Protein AF-A0A067DC82-F1 (afdb_monomer_lite)

Radius of gyration: 12.99 Å; chains: 1; bounding box: 29×22×40 Å

Sequence (97 aa):
MIVEVFLDPNKELPMDDPIILTQFNELKAIRDNILVNFSECGLASSLRSFQVKYVNPITKLCIIKTSMKDFQKVWSTITMVRSIGNCLVLFNALDLS

Secondary structure (DSSP, 8-state):
-EEEEEESTT-SS-PPPSS---HHHHHHHHHHHHHHHHHHHHHHHHHTT-EEEEE-TTT-EEEEE--TTTHHHHHHHHHH--EETTEEEEEEEEE--

pLDDT: mean 91.62, std 7.14, range [64.44, 97.12]

Organism: Citrus sinensis (NCBI:txid2711)

Structure (mmCIF, N/CA/C/O backbone):
data_AF-A0A067DC82-F1
#
_entry.id   AF-A0A067DC82-F1
#
loop_
_atom_site.group_PDB
_atom_site.id
_atom_site.type_symbol
_atom_site.label_atom_id
_atom_site.label_alt_id
_atom_site.label_comp_id
_atom_site.label_asym_id
_atom_site.label_entity_id
_atom_site.label_seq_id
_atom_site.pdbx_PDB_ins_code
_atom_site.Cartn_x
_atom_site.Cartn_y
_atom_site.Cartn_z
_atom_site.occupancy
_atom_site.B_iso_or_equiv
_atom_site.auth_seq_id
_atom_site.auth_comp_id
_atom_site.auth_asym_id
_atom_site.auth_atom_id
_atom_site.pdbx_PDB_model_num
ATOM 1 N N . MET A 1 1 ? -11.634 2.039 0.820 1.00 94.31 1 MET A N 1
ATOM 2 C CA . MET A 1 1 ? -10.930 2.622 -0.342 1.00 94.31 1 MET A CA 1
ATOM 3 C C . MET A 1 1 ? -10.563 1.532 -1.325 1.00 94.31 1 MET A C 1
ATOM 5 O O . MET A 1 1 ? -9.951 0.545 -0.924 1.00 94.31 1 MET A O 1
ATOM 9 N N . ILE A 1 2 ? -10.924 1.728 -2.585 1.00 95.94 2 ILE A N 1
ATOM 10 C CA . ILE A 1 2 ? -10.507 0.912 -3.722 1.00 95.94 2 ILE A CA 1
ATOM 11 C C . ILE A 1 2 ? -9.545 1.763 -4.543 1.00 95.94 2 ILE A C 1
ATOM 13 O O . ILE A 1 2 ? -9.871 2.890 -4.919 1.00 95.94 2 ILE A O 1
ATOM 17 N N . VAL A 1 3 ? -8.351 1.234 -4.781 1.00 96.62 3 VAL A N 1
ATOM 18 C CA . VAL A 1 3 ? -7.305 1.908 -5.547 1.00 96.62 3 VAL A CA 1
ATOM 19 C C . VAL A 1 3 ? -6.782 0.985 -6.636 1.00 96.62 3 VAL A C 1
ATOM 21 O O . VAL A 1 3 ? -6.718 -0.231 -6.462 1.00 96.62 3 VAL A O 1
ATOM 24 N N . GLU A 1 4 ? -6.418 1.573 -7.758 1.00 95.88 4 GLU A N 1
ATOM 25 C CA . GLU A 1 4 ? -5.739 0.925 -8.870 1.00 95.88 4 GLU A CA 1
ATOM 26 C C . GLU A 1 4 ? -4.275 1.366 -8.884 1.00 95.88 4 GLU A C 1
ATOM 28 O O . GLU A 1 4 ? -3.971 2.531 -8.618 1.00 95.88 4 GLU A O 1
ATOM 33 N N . VAL A 1 5 ? -3.368 0.429 -9.157 1.00 94.94 5 VAL A N 1
ATOM 34 C CA . VAL A 1 5 ? -1.922 0.671 -9.145 1.00 94.94 5 VAL A CA 1
ATOM 35 C C . VAL A 1 5 ? -1.367 0.572 -10.560 1.00 94.94 5 VAL A C 1
ATOM 37 O O . VAL A 1 5 ? -1.261 -0.513 -11.127 1.00 94.94 5 VAL A O 1
ATOM 40 N N . PHE A 1 6 ? -0.951 1.698 -11.124 1.00 92.69 6 PHE A N 1
ATOM 41 C CA . PHE A 1 6 ? -0.213 1.716 -12.380 1.00 92.69 6 PHE A CA 1
ATOM 42 C C . PHE A 1 6 ? 1.264 1.457 -12.109 1.00 92.69 6 PHE A C 1
ATOM 44 O O . PHE A 1 6 ? 1.897 2.186 -11.344 1.00 92.69 6 PHE A O 1
ATOM 51 N N . LEU A 1 7 ? 1.808 0.421 -12.744 1.00 91.12 7 LEU A N 1
ATOM 52 C CA . LEU A 1 7 ? 3.229 0.095 -12.705 1.00 91.12 7 LEU A CA 1
ATOM 53 C C . LEU A 1 7 ? 3.924 0.736 -13.897 1.00 91.12 7 LEU A C 1
ATOM 55 O O . LEU A 1 7 ? 3.533 0.495 -15.033 1.00 91.12 7 LEU A O 1
ATOM 59 N N . ASP A 1 8 ? 4.964 1.515 -13.619 1.00 87.31 8 ASP A N 1
ATOM 60 C CA . ASP A 1 8 ? 5.782 2.201 -14.615 1.00 87.31 8 ASP A CA 1
ATOM 61 C C . ASP A 1 8 ? 4.929 2.958 -15.653 1.00 87.31 8 ASP A C 1
ATOM 63 O O . ASP A 1 8 ? 4.928 2.619 -16.836 1.00 87.31 8 ASP A O 1
ATOM 67 N N . PRO A 1 9 ? 4.166 3.985 -15.228 1.00 81.19 9 PRO A N 1
ATOM 68 C CA . PRO A 1 9 ? 3.170 4.647 -16.079 1.00 81.19 9 PRO A CA 1
ATOM 69 C C . PRO A 1 9 ? 3.762 5.320 -17.329 1.00 81.19 9 PRO A C 1
ATOM 71 O O . PRO A 1 9 ? 3.013 5.714 -18.217 1.00 81.19 9 PRO A O 1
ATOM 74 N N . ASN A 1 10 ? 5.089 5.459 -17.401 1.00 83.19 10 ASN A N 1
ATOM 75 C CA . ASN A 1 10 ? 5.801 6.041 -18.538 1.00 83.19 10 ASN A CA 1
ATOM 76 C C . ASN A 1 10 ? 6.296 4.989 -19.546 1.00 83.19 10 ASN A C 1
ATOM 78 O O . ASN A 1 10 ? 6.912 5.361 -20.544 1.00 83.19 10 ASN A O 1
ATOM 82 N N . LYS A 1 11 ? 6.092 3.688 -19.302 1.00 79.12 11 LYS A N 1
ATOM 83 C CA . LYS A 1 11 ? 6.521 2.649 -20.245 1.00 79.12 11 LYS A CA 1
ATOM 84 C C . LYS A 1 11 ? 5.673 2.684 -21.513 1.00 79.12 11 LYS A C 1
ATOM 86 O O . LYS A 1 11 ? 4.463 2.499 -21.474 1.00 79.12 11 LYS A O 1
ATOM 91 N N . GLU A 1 12 ? 6.3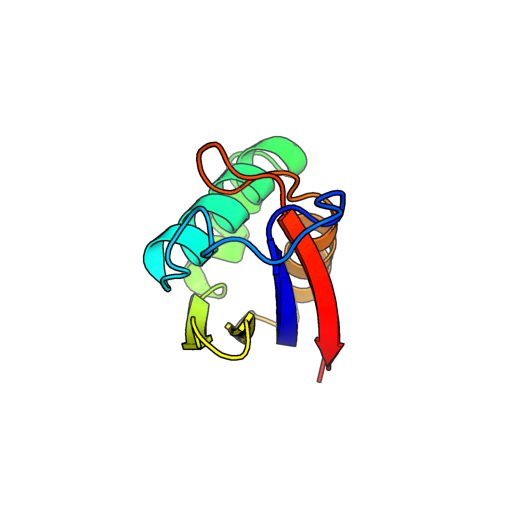45 2.845 -22.650 1.00 68.88 12 GLU A N 1
ATOM 92 C CA . GLU A 1 12 ? 5.721 2.880 -23.980 1.00 68.88 12 GLU A CA 1
ATOM 93 C C . GLU A 1 12 ? 5.297 1.491 -24.494 1.00 68.88 12 GLU A C 1
ATOM 95 O O . GLU A 1 12 ? 4.463 1.394 -25.392 1.00 68.88 12 GLU A O 1
ATOM 100 N N . LEU A 1 13 ? 5.859 0.407 -23.938 1.00 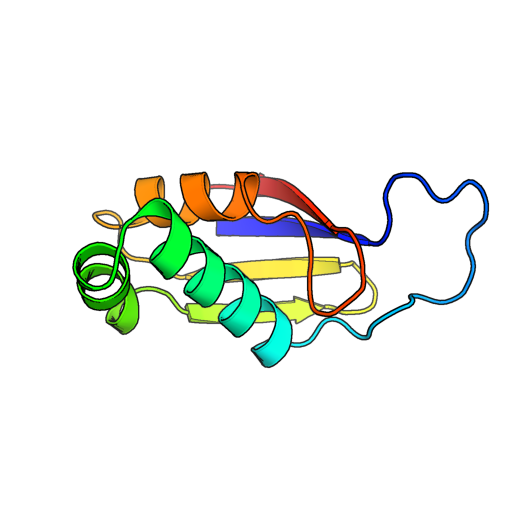64.56 13 LEU A N 1
ATOM 101 C CA . LEU A 1 13 ? 5.611 -0.969 -24.378 1.00 64.56 13 LEU A CA 1
ATOM 102 C C . LEU A 1 13 ? 5.166 -1.862 -23.205 1.00 64.56 13 LEU A C 1
ATOM 104 O O . LEU A 1 13 ? 5.802 -1.821 -22.146 1.00 64.56 13 LEU A O 1
ATOM 108 N N . PRO A 1 14 ? 4.136 -2.714 -23.391 1.00 64.44 14 PRO A N 1
ATOM 109 C CA . PRO A 1 14 ? 3.677 -3.664 -22.384 1.00 64.44 14 PRO A CA 1
ATOM 110 C C . PRO A 1 14 ? 4.659 -4.841 -22.301 1.00 64.44 14 PRO A C 1
ATOM 112 O O . PRO A 1 14 ? 4.452 -5.899 -22.888 1.00 64.44 14 PRO A O 1
ATOM 115 N N . MET A 1 15 ? 5.781 -4.628 -21.620 1.00 66.00 15 MET A N 1
ATOM 116 C CA . MET A 1 15 ? 6.611 -5.712 -21.092 1.00 66.00 15 MET A CA 1
ATOM 117 C C . MET A 1 15 ? 5.962 -6.291 -19.834 1.00 66.00 15 MET A C 1
ATOM 119 O O . MET A 1 15 ? 5.151 -5.617 -19.197 1.00 66.00 15 MET A O 1
ATOM 123 N N . ASP A 1 16 ? 6.365 -7.510 -19.463 1.00 72.69 16 ASP A N 1
ATOM 124 C CA . ASP A 1 16 ? 5.983 -8.122 -18.190 1.00 72.69 16 ASP A CA 1
ATOM 125 C C . ASP A 1 16 ? 6.164 -7.141 -17.025 1.00 72.69 16 ASP A C 1
ATOM 127 O O . ASP A 1 16 ? 7.103 -6.330 -16.991 1.00 72.69 16 ASP A O 1
ATOM 131 N N . ASP A 1 17 ? 5.246 -7.223 -16.061 1.00 76.38 17 ASP A N 1
ATOM 132 C CA . ASP A 1 17 ? 5.271 -6.353 -14.898 1.00 76.38 17 ASP A CA 1
ATOM 133 C C . ASP A 1 17 ? 6.619 -6.465 -14.176 1.00 76.38 17 ASP A C 1
ATOM 135 O O . ASP A 1 17 ? 7.046 -7.565 -13.814 1.00 76.38 17 ASP A O 1
ATOM 139 N N . PRO A 1 18 ? 7.287 -5.334 -13.892 1.00 80.44 18 PRO A N 1
ATOM 140 C CA . PRO A 1 18 ? 8.612 -5.349 -13.278 1.00 80.44 18 PRO A CA 1
ATOM 141 C C . PRO A 1 18 ? 8.587 -5.896 -11.846 1.00 80.44 18 PRO A C 1
ATOM 143 O O . PRO A 1 18 ? 9.625 -6.293 -11.317 1.00 80.44 18 PRO A O 1
ATOM 146 N N . ILE A 1 19 ? 7.414 -5.884 -11.204 1.00 85.75 19 ILE A N 1
ATOM 147 C CA . ILE A 1 19 ? 7.190 -6.408 -9.862 1.00 85.75 19 ILE A CA 1
ATOM 148 C C . ILE A 1 19 ? 5.826 -7.096 -9.772 1.00 85.75 19 ILE A C 1
ATOM 150 O O . ILE A 1 19 ? 4.837 -6.650 -10.353 1.00 85.75 19 ILE A O 1
ATOM 154 N N . ILE A 1 20 ? 5.751 -8.145 -8.953 1.00 88.75 20 ILE A N 1
ATOM 155 C CA . ILE A 1 20 ? 4.471 -8.733 -8.558 1.00 88.75 20 ILE A CA 1
ATOM 156 C C . ILE A 1 20 ? 3.882 -7.877 -7.433 1.00 88.75 20 ILE A C 1
ATOM 158 O O . ILE A 1 20 ? 4.492 -7.710 -6.368 1.00 88.75 20 ILE A O 1
ATOM 162 N N . LEU A 1 21 ? 2.676 -7.353 -7.656 1.00 92.50 21 LEU A N 1
ATOM 163 C CA . LEU A 1 21 ? 1.923 -6.665 -6.614 1.00 92.50 21 LEU A CA 1
ATOM 164 C C . LEU A 1 21 ? 1.467 -7.671 -5.561 1.00 92.50 21 LEU A C 1
ATOM 166 O O . LEU A 1 21 ? 0.767 -8.640 -5.850 1.00 92.50 21 LEU A O 1
ATOM 170 N N . THR A 1 22 ? 1.864 -7.429 -4.318 1.00 95.19 22 THR A N 1
ATOM 171 C CA . THR A 1 22 ? 1.490 -8.262 -3.176 1.00 95.19 22 THR A CA 1
ATOM 172 C C . THR A 1 22 ? 0.962 -7.380 -2.061 1.00 95.19 22 THR A C 1
ATOM 174 O O . THR A 1 22 ? 1.348 -6.218 -1.939 1.00 95.19 22 THR A O 1
ATOM 177 N N . GLN A 1 23 ? 0.128 -7.950 -1.189 1.00 96.25 23 GLN A N 1
ATOM 178 C CA . GLN A 1 23 ? -0.357 -7.245 0.002 1.00 96.25 23 GLN A CA 1
ATOM 179 C C . GLN A 1 23 ? 0.791 -6.683 0.847 1.00 96.25 23 GLN A C 1
ATOM 181 O O . GLN A 1 23 ? 0.671 -5.589 1.388 1.00 96.25 23 GLN A O 1
ATOM 186 N N . PHE A 1 24 ? 1.904 -7.416 0.945 1.00 95.19 24 PHE A N 1
ATOM 187 C CA . PHE A 1 24 ? 3.079 -6.981 1.692 1.00 95.19 24 PHE A CA 1
ATOM 188 C C . PHE A 1 24 ? 3.748 -5.760 1.053 1.00 95.19 24 PHE A C 1
ATOM 190 O O . PHE A 1 24 ? 4.009 -4.786 1.756 1.00 95.19 24 PHE A O 1
ATOM 197 N N . ASN A 1 25 ? 3.989 -5.791 -0.262 1.00 94.25 25 ASN A N 1
ATOM 198 C CA . ASN A 1 25 ? 4.647 -4.697 -0.980 1.00 94.25 25 ASN A CA 1
ATOM 199 C C . ASN A 1 25 ? 3.822 -3.404 -0.909 1.00 94.25 25 ASN A C 1
ATOM 201 O O . ASN A 1 25 ? 4.365 -2.356 -0.569 1.00 94.25 25 ASN A O 1
ATOM 205 N N . GLU A 1 26 ? 2.511 -3.509 -1.134 1.00 95.12 26 GLU A N 1
ATOM 206 C CA . GLU A 1 26 ? 1.555 -2.401 -1.020 1.00 95.12 26 GLU A CA 1
ATOM 207 C C . GLU A 1 26 ? 1.529 -1.815 0.396 1.00 95.12 26 GLU A C 1
ATOM 209 O O . GLU A 1 26 ? 1.699 -0.613 0.608 1.00 95.12 26 GLU A O 1
ATOM 214 N N . LEU A 1 27 ? 1.367 -2.683 1.400 1.00 96.06 27 LEU A N 1
ATOM 215 C CA . LEU A 1 27 ? 1.297 -2.270 2.797 1.00 96.06 27 LEU A CA 1
ATOM 216 C C . LEU A 1 27 ? 2.585 -1.574 3.239 1.00 96.06 27 LEU A C 1
ATOM 218 O O . LEU A 1 27 ? 2.522 -0.560 3.936 1.00 96.06 27 LEU A O 1
ATOM 222 N N . LYS A 1 28 ? 3.738 -2.127 2.853 1.00 95.50 28 LYS A N 1
ATOM 223 C CA . LYS A 1 28 ? 5.046 -1.567 3.179 1.00 95.50 28 LYS A CA 1
ATOM 224 C C . LYS A 1 28 ? 5.234 -0.208 2.511 1.00 95.50 28 LYS A C 1
ATOM 226 O O . LYS A 1 28 ? 5.514 0.755 3.212 1.00 95.50 28 LYS A O 1
ATOM 231 N N . ALA A 1 29 ? 5.007 -0.107 1.200 1.00 95.75 29 ALA A N 1
ATOM 232 C CA . ALA A 1 29 ? 5.189 1.140 0.462 1.00 95.75 29 ALA A CA 1
ATOM 233 C C . ALA A 1 29 ? 4.328 2.276 1.027 1.00 95.75 29 ALA A C 1
ATOM 235 O O . ALA A 1 29 ? 4.822 3.387 1.231 1.00 95.75 29 ALA A O 1
ATOM 236 N N . ILE A 1 30 ? 3.062 1.995 1.350 1.00 95.69 30 ILE A N 1
ATOM 237 C CA . ILE A 1 30 ? 2.182 2.997 1.952 1.00 95.69 30 ILE A CA 1
ATOM 238 C C . ILE A 1 30 ? 2.664 3.356 3.364 1.00 95.69 30 ILE A C 1
ATOM 240 O O . ILE A 1 30 ? 2.758 4.539 3.667 1.00 95.69 30 ILE A O 1
ATOM 244 N N . ARG A 1 31 ? 3.029 2.392 4.224 1.00 95.69 31 ARG A N 1
ATOM 245 C CA . ARG A 1 31 ? 3.543 2.686 5.581 1.00 95.69 31 ARG A CA 1
ATOM 246 C C . ARG A 1 31 ? 4.814 3.524 5.565 1.00 95.69 31 ARG A C 1
ATOM 248 O O . ARG A 1 31 ? 4.888 4.496 6.313 1.00 95.69 31 ARG A O 1
ATOM 255 N N . ASP A 1 32 ? 5.763 3.178 4.705 1.00 95.75 32 ASP A N 1
ATOM 256 C CA . ASP A 1 32 ? 7.019 3.909 4.554 1.00 95.75 32 ASP A CA 1
ATOM 257 C C . ASP A 1 32 ? 6.732 5.358 4.118 1.00 95.75 32 ASP A C 1
ATOM 259 O O . ASP A 1 32 ? 7.299 6.303 4.662 1.00 95.75 32 ASP A O 1
ATOM 263 N N . ASN A 1 33 ? 5.761 5.568 3.222 1.00 96.31 33 ASN A N 1
ATOM 264 C CA . ASN A 1 33 ? 5.344 6.915 2.829 1.00 96.31 33 ASN A CA 1
ATOM 265 C C . ASN A 1 33 ? 4.513 7.638 3.905 1.00 96.31 33 ASN A C 1
ATOM 267 O O . ASN A 1 33 ? 4.577 8.866 3.977 1.00 96.31 33 ASN A O 1
ATOM 271 N N . ILE A 1 34 ? 3.762 6.939 4.769 1.00 96.12 34 ILE A N 1
ATOM 272 C CA . ILE A 1 34 ? 3.124 7.574 5.937 1.00 96.12 34 ILE A CA 1
ATOM 273 C C . ILE A 1 34 ? 4.223 8.090 6.867 1.00 96.12 34 ILE A C 1
ATOM 275 O O . ILE A 1 34 ? 4.145 9.226 7.322 1.00 96.12 34 ILE A O 1
ATOM 279 N N . LEU A 1 35 ? 5.253 7.280 7.124 1.00 96.31 35 LEU A N 1
ATOM 280 C CA . LEU A 1 35 ? 6.374 7.658 7.978 1.00 96.31 35 LEU A CA 1
ATOM 281 C C . LEU A 1 35 ? 7.105 8.893 7.440 1.00 96.31 35 LEU A C 1
ATOM 283 O O . LEU A 1 35 ? 7.326 9.844 8.184 1.00 96.31 35 LEU A O 1
ATOM 287 N N . VAL A 1 36 ? 7.432 8.905 6.145 1.00 96.06 36 VAL A N 1
ATOM 288 C CA . VAL A 1 36 ? 8.140 10.028 5.512 1.00 96.06 36 VAL A CA 1
ATOM 289 C C . VAL A 1 36 ? 7.314 11.319 5.546 1.00 96.06 36 VAL A C 1
ATOM 291 O O . VAL A 1 36 ? 7.859 12.377 5.848 1.00 96.06 36 VAL A O 1
ATOM 294 N N . ASN A 1 37 ? 6.007 11.251 5.274 1.00 95.19 37 ASN A N 1
ATOM 295 C CA . ASN A 1 37 ? 5.173 12.453 5.133 1.00 95.19 37 ASN A CA 1
ATOM 296 C C . ASN A 1 37 ? 4.512 12.918 6.442 1.00 95.19 37 ASN A C 1
ATOM 298 O O . ASN A 1 37 ? 4.207 14.098 6.592 1.00 95.19 37 ASN A O 1
ATOM 302 N N . PHE A 1 38 ? 4.277 12.011 7.393 1.00 94.62 38 PHE A N 1
ATOM 303 C CA . PHE A 1 38 ? 3.530 12.284 8.626 1.00 94.62 38 PHE A CA 1
ATOM 304 C C . PHE A 1 38 ? 4.281 11.902 9.905 1.00 94.62 38 PHE A C 1
ATOM 306 O O . PHE A 1 38 ? 3.702 12.001 10.991 1.00 94.62 38 PHE A O 1
ATOM 313 N N . SER A 1 39 ? 5.559 11.524 9.809 1.00 95.38 39 SER A N 1
ATOM 314 C CA . SER A 1 39 ? 6.424 11.097 10.919 1.00 95.38 39 SER A CA 1
ATOM 315 C C . SER A 1 39 ? 5.955 9.825 11.642 1.00 95.38 39 SER A C 1
ATOM 317 O O . SER A 1 39 ? 4.906 9.244 11.349 1.00 95.38 39 SER A O 1
ATOM 319 N N . GLU A 1 40 ? 6.729 9.414 12.649 1.00 95.25 40 GLU A N 1
ATOM 320 C CA . GLU A 1 40 ? 6.436 8.274 13.525 1.00 95.25 40 GLU A CA 1
ATOM 321 C C . GLU A 1 40 ? 5.058 8.381 14.193 1.00 95.25 40 GLU A C 1
ATOM 323 O O . GLU A 1 40 ? 4.322 7.401 14.285 1.00 95.25 40 GLU A O 1
ATOM 328 N N . CYS A 1 41 ? 4.654 9.586 14.613 1.00 92.88 41 CYS A N 1
ATOM 329 C CA . CYS A 1 41 ? 3.345 9.804 15.234 1.00 92.88 41 CYS A CA 1
ATOM 330 C C . CYS A 1 41 ? 2.194 9.590 14.229 1.00 92.88 41 CYS A C 1
ATOM 332 O O . CYS A 1 41 ? 1.153 8.998 14.549 1.00 92.88 41 CYS A O 1
ATOM 334 N N . GLY A 1 42 ? 2.391 10.020 12.980 1.00 92.06 42 GLY A N 1
ATOM 335 C CA . GLY A 1 42 ? 1.450 9.795 11.889 1.00 92.06 42 GLY A CA 1
ATOM 336 C C . GLY A 1 42 ? 1.286 8.317 11.561 1.00 92.06 42 GLY A C 1
ATOM 337 O O . GLY A 1 42 ? 0.155 7.850 11.410 1.00 92.06 42 GLY A O 1
ATOM 338 N N . LEU A 1 43 ? 2.397 7.577 11.531 1.00 94.88 43 LEU A N 1
ATOM 339 C CA . LEU A 1 43 ? 2.396 6.132 11.328 1.00 94.88 43 LEU A CA 1
ATOM 340 C C . LEU A 1 43 ? 1.729 5.395 12.500 1.00 94.88 43 LEU A C 1
ATOM 342 O O . LEU A 1 43 ? 0.836 4.577 12.279 1.00 94.88 43 LEU A O 1
ATOM 346 N N . ALA A 1 44 ? 2.104 5.714 13.742 1.00 94.19 44 ALA A N 1
ATOM 347 C CA . ALA A 1 44 ? 1.568 5.093 14.955 1.00 94.19 44 ALA A CA 1
ATOM 348 C C . ALA A 1 44 ? 0.047 5.240 15.074 1.00 94.19 44 ALA A C 1
ATOM 350 O O . ALA A 1 44 ? -0.652 4.272 15.381 1.00 94.19 44 ALA A O 1
ATOM 351 N N . SER A 1 45 ? -0.478 6.433 14.782 1.00 93.31 45 SER A N 1
ATOM 352 C CA . SER A 1 45 ? -1.921 6.695 14.844 1.00 93.31 45 SER A CA 1
ATOM 353 C C . SER A 1 45 ? -2.724 5.870 13.831 1.00 93.31 45 SER A C 1
ATOM 355 O O . SER A 1 45 ? -3.815 5.408 14.160 1.00 93.31 45 SER A O 1
ATOM 357 N N . SER A 1 46 ? -2.173 5.607 12.642 1.00 92.38 46 SER A N 1
ATOM 358 C CA . SER A 1 46 ? -2.878 4.884 11.575 1.00 92.38 46 SER A CA 1
ATOM 359 C C . SER A 1 46 ? -2.559 3.382 11.515 1.00 92.38 46 SER A C 1
ATOM 361 O O . SER A 1 46 ? -3.311 2.622 10.912 1.00 92.38 46 SER A O 1
ATOM 363 N N . LEU A 1 47 ? -1.503 2.910 12.185 1.00 91.19 47 LEU A N 1
ATOM 364 C CA . LEU A 1 47 ? -1.027 1.516 12.162 1.00 91.19 47 LEU A CA 1
ATOM 365 C C . LEU A 1 47 ? -2.101 0.473 12.505 1.00 91.19 47 LEU A C 1
ATOM 367 O O . LEU A 1 47 ? -2.139 -0.602 11.904 1.00 91.19 47 LEU A O 1
ATOM 371 N N . ARG A 1 48 ? -2.973 0.782 13.473 1.00 90.94 48 ARG A N 1
ATOM 372 C CA . ARG A 1 48 ? -4.025 -0.138 13.936 1.00 90.94 48 ARG A CA 1
ATOM 373 C C . ARG A 1 48 ? -5.174 -0.261 12.935 1.00 90.94 48 ARG A C 1
ATOM 375 O O . ARG A 1 48 ? -5.771 -1.331 12.806 1.00 90.94 48 ARG A O 1
ATOM 382 N N . SER A 1 49 ? -5.523 0.844 12.286 1.00 92.38 49 SER A N 1
ATOM 383 C CA . SER A 1 49 ? -6.705 0.957 11.435 1.00 92.38 49 SER A CA 1
ATOM 384 C C . SER A 1 49 ? -6.401 0.640 9.970 1.00 92.38 49 SER A C 1
ATOM 386 O O . SER A 1 49 ? -7.246 0.052 9.293 1.00 92.38 49 SER A O 1
ATOM 388 N N . PHE A 1 50 ? -5.195 0.976 9.512 1.00 95.12 50 PHE A N 1
ATOM 389 C CA . PHE A 1 50 ? -4.726 0.799 8.146 1.00 95.12 50 PHE A CA 1
ATOM 390 C C . PHE A 1 50 ? -4.331 -0.654 7.844 1.00 95.12 50 PHE A C 1
ATOM 392 O O . PHE A 1 50 ? -3.400 -1.209 8.436 1.00 95.12 50 PHE A O 1
ATOM 399 N N . GLN A 1 51 ? -5.038 -1.270 6.895 1.00 96.12 51 GLN A N 1
ATOM 400 C CA . GLN A 1 51 ? -4.799 -2.632 6.423 1.00 96.12 51 GLN A CA 1
ATOM 401 C C . GLN A 1 51 ? -5.071 -2.736 4.919 1.00 96.12 51 GLN A C 1
ATOM 403 O O . GLN A 1 51 ? -6.134 -2.334 4.447 1.00 96.12 51 GLN A O 1
ATOM 408 N N . VAL A 1 52 ? -4.162 -3.372 4.182 1.00 97.00 52 VAL A N 1
ATOM 409 C CA . VAL A 1 52 ? -4.417 -3.827 2.809 1.00 97.00 52 VAL A CA 1
ATOM 410 C C . VAL A 1 52 ? -5.162 -5.161 2.890 1.00 97.00 52 VAL A C 1
ATOM 412 O O . VAL A 1 52 ? -4.658 -6.118 3.474 1.00 97.00 52 VAL A O 1
ATOM 415 N N . LYS A 1 53 ? -6.394 -5.215 2.376 1.00 97.12 53 LYS A N 1
ATOM 416 C CA . LYS A 1 53 ? -7.286 -6.384 2.484 1.00 97.12 53 LYS A CA 1
ATOM 417 C C . LYS A 1 53 ? -7.265 -7.282 1.264 1.00 97.12 53 LYS A C 1
ATOM 419 O O . LYS A 1 53 ? -7.458 -8.486 1.394 1.00 97.12 53 LYS A O 1
ATOM 424 N N . TYR A 1 54 ? -7.037 -6.701 0.099 1.00 96.94 54 TYR A N 1
ATOM 425 C CA . TYR A 1 54 ? -7.052 -7.412 -1.165 1.00 96.94 54 TYR A CA 1
ATOM 426 C C . TYR A 1 54 ? -6.077 -6.740 -2.116 1.00 96.94 54 TYR A C 1
ATOM 428 O O . TYR A 1 54 ? -5.997 -5.515 -2.130 1.00 96.94 54 TYR A O 1
ATOM 436 N N . VAL A 1 55 ? -5.354 -7.549 -2.881 1.00 97.12 55 VAL A N 1
ATOM 437 C CA . VAL A 1 55 ? -4.511 -7.110 -3.991 1.00 97.12 55 VAL A CA 1
ATOM 438 C C . VAL A 1 55 ? -4.689 -8.133 -5.097 1.00 97.12 55 VAL A C 1
ATOM 440 O O . VAL A 1 55 ? -4.526 -9.330 -4.857 1.00 97.12 55 VAL A O 1
ATOM 443 N N . ASN A 1 56 ? -5.017 -7.662 -6.292 1.00 95.50 56 ASN A N 1
ATOM 444 C CA . ASN A 1 56 ? -5.026 -8.473 -7.493 1.00 95.50 56 ASN A CA 1
ATOM 445 C C . ASN A 1 56 ? -3.828 -8.079 -8.364 1.00 95.50 56 ASN A C 1
ATOM 447 O O . ASN A 1 56 ? -3.827 -6.980 -8.918 1.00 95.50 56 ASN A O 1
ATOM 451 N N . PRO A 1 57 ? -2.813 -8.944 -8.515 1.00 92.19 57 PRO A N 1
ATOM 452 C CA . PRO A 1 57 ? -1.653 -8.631 -9.339 1.00 92.19 57 PRO A CA 1
ATOM 453 C C . PRO A 1 57 ? -1.970 -8.578 -10.835 1.00 92.19 57 PRO A C 1
ATOM 455 O O . PRO A 1 57 ? -1.205 -7.959 -11.562 1.00 92.19 57 PRO A O 1
ATOM 458 N N . ILE A 1 58 ? -3.069 -9.185 -11.294 1.00 90.88 58 ILE A N 1
ATOM 459 C CA . ILE A 1 58 ? -3.484 -9.176 -12.703 1.00 90.88 58 ILE A CA 1
ATOM 460 C C . ILE A 1 58 ? -4.241 -7.883 -13.009 1.00 90.88 58 ILE A C 1
ATOM 462 O O . ILE A 1 58 ? -3.858 -7.141 -13.903 1.00 90.88 58 ILE A O 1
ATOM 466 N N . THR A 1 59 ? -5.291 -7.579 -12.241 1.00 93.69 59 THR A N 1
ATOM 467 C CA . THR A 1 59 ? -6.128 -6.388 -12.482 1.00 93.69 59 THR A CA 1
ATOM 468 C C . THR A 1 59 ? -5.591 -5.118 -11.826 1.00 93.69 59 THR A C 1
ATOM 470 O O . THR A 1 59 ? -6.217 -4.075 -11.943 1.00 93.69 59 THR A O 1
ATOM 473 N N . LYS A 1 60 ? -4.491 -5.208 -11.068 1.00 94.56 60 LYS A N 1
ATOM 474 C CA . LYS A 1 60 ? -3.863 -4.099 -10.324 1.00 94.56 60 LYS A CA 1
ATOM 475 C C . LYS A 1 60 ? -4.761 -3.400 -9.302 1.00 94.56 60 LYS A C 1
ATOM 477 O O . LYS 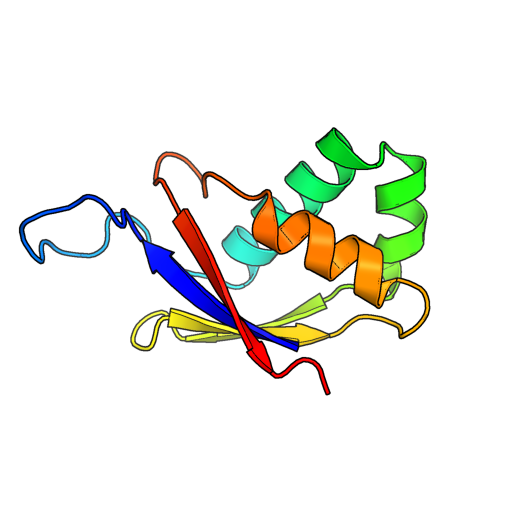A 1 60 ? -4.462 -2.298 -8.849 1.00 94.56 60 LYS A O 1
ATOM 482 N N . LEU A 1 61 ? -5.845 -4.059 -8.902 1.00 96.50 61 LEU A N 1
ATOM 483 C CA . LEU A 1 61 ? -6.786 -3.539 -7.916 1.00 96.50 61 LEU A CA 1
ATOM 484 C C . LEU A 1 61 ? -6.321 -3.859 -6.499 1.00 96.50 61 LEU A C 1
ATOM 486 O O . LEU A 1 61 ? -5.953 -4.993 -6.190 1.00 96.50 61 LEU A O 1
ATOM 490 N N . CYS A 1 62 ? -6.418 -2.871 -5.620 1.00 96.75 62 CYS A N 1
ATOM 491 C CA . CYS A 1 62 ? -6.093 -2.968 -4.209 1.00 96.75 62 CYS A CA 1
ATOM 492 C C . CYS A 1 62 ? 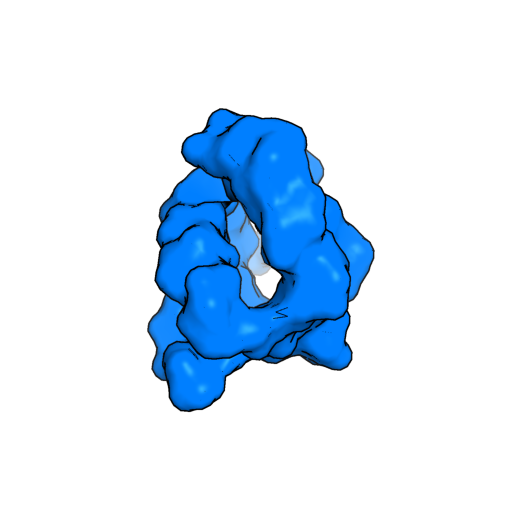-7.252 -2.417 -3.367 1.00 96.75 62 CYS A C 1
ATOM 494 O O . CYS A 1 62 ? -7.793 -1.344 -3.635 1.00 96.75 62 CYS A O 1
ATOM 496 N N . ILE A 1 63 ? -7.652 -3.161 -2.332 1.00 96.88 63 ILE A N 1
ATOM 497 C CA . ILE A 1 63 ? -8.676 -2.725 -1.376 1.00 96.88 63 ILE A CA 1
ATOM 498 C C . ILE A 1 63 ? -8.001 -2.431 -0.048 1.00 96.88 63 ILE A C 1
ATOM 500 O O . ILE A 1 63 ? -7.404 -3.309 0.584 1.00 96.88 63 ILE A O 1
ATOM 504 N N . ILE A 1 64 ? -8.159 -1.194 0.403 1.00 96.56 64 ILE A N 1
ATOM 505 C CA . ILE A 1 64 ? -7.569 -0.669 1.623 1.00 96.56 64 ILE A CA 1
ATOM 506 C C . ILE A 1 64 ? -8.679 -0.380 2.629 1.00 96.56 64 ILE A C 1
ATOM 508 O O . ILE A 1 64 ? -9.625 0.374 2.370 1.00 96.56 64 ILE A O 1
ATOM 512 N N . LYS A 1 65 ? -8.520 -0.967 3.816 1.00 95.75 65 LYS A N 1
ATOM 513 C CA . LYS A 1 65 ? -9.303 -0.667 5.010 1.00 95.75 65 LYS A CA 1
ATOM 514 C C . LYS A 1 65 ? -8.539 0.344 5.860 1.00 95.75 65 LYS A C 1
ATOM 516 O O . LYS A 1 65 ? -7.352 0.173 6.113 1.00 95.75 65 LYS A O 1
ATOM 521 N N . THR A 1 66 ? -9.233 1.373 6.323 1.00 95.25 66 THR A N 1
ATOM 522 C CA . THR A 1 66 ? -8.713 2.365 7.270 1.00 95.25 66 THR A CA 1
ATOM 523 C C . THR A 1 66 ? -9.852 2.881 8.151 1.00 95.25 66 THR A C 1
ATOM 525 O O . THR A 1 66 ? -11.017 2.573 7.895 1.00 95.25 66 THR A O 1
ATOM 528 N N . SER A 1 67 ? -9.539 3.613 9.222 1.00 94.00 67 SER A N 1
ATOM 529 C CA . SER A 1 67 ? -10.562 4.288 10.028 1.00 94.00 67 SER A CA 1
ATOM 530 C C . SER A 1 67 ? -11.004 5.580 9.341 1.00 94.00 67 SER A C 1
ATOM 532 O O . SER A 1 67 ? -10.207 6.215 8.656 1.00 94.00 67 SER A O 1
ATOM 534 N N . MET A 1 68 ? -12.230 6.039 9.604 1.00 90.12 68 MET A N 1
ATOM 535 C CA . MET A 1 68 ? -12.691 7.350 9.119 1.00 90.12 68 MET A CA 1
ATOM 536 C C . MET A 1 68 ? -11.828 8.514 9.631 1.00 90.12 68 MET A C 1
ATOM 538 O O . MET A 1 68 ? -11.695 9.525 8.953 1.00 90.12 68 MET A O 1
ATOM 542 N N . LYS A 1 69 ? -11.210 8.368 10.813 1.00 91.31 69 LYS A N 1
ATOM 543 C CA . LYS A 1 69 ? -10.326 9.389 11.400 1.00 91.31 69 LYS A CA 1
ATOM 544 C C . LYS A 1 69 ? -8.977 9.477 10.682 1.00 91.31 69 LYS A C 1
ATOM 546 O O . LYS A 1 69 ? -8.395 10.551 10.608 1.00 91.31 69 LYS A O 1
ATOM 551 N N . ASP A 1 70 ? -8.486 8.352 10.167 1.00 91.19 70 ASP A N 1
ATOM 552 C CA . ASP A 1 70 ? -7.194 8.254 9.477 1.00 91.19 70 ASP A CA 1
ATOM 553 C C . ASP A 1 70 ? -7.321 8.323 7.953 1.00 91.19 70 ASP A C 1
ATOM 555 O O . ASP A 1 70 ? -6.316 8.441 7.255 1.0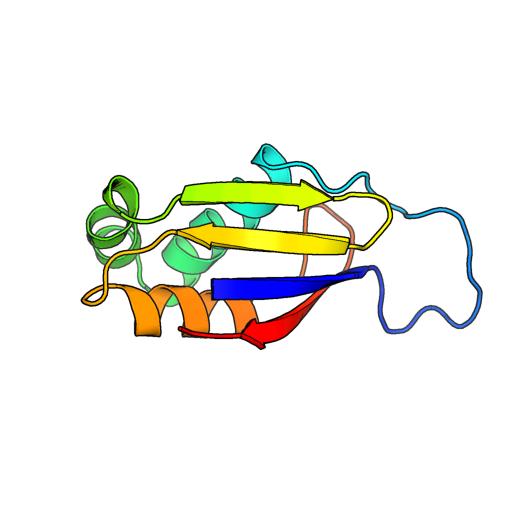0 91.19 70 ASP A O 1
ATOM 559 N N . PHE A 1 71 ? -8.543 8.234 7.431 1.00 92.12 71 PHE A N 1
ATOM 560 C CA . PHE A 1 71 ? -8.838 8.105 6.011 1.00 92.12 71 PHE A CA 1
ATOM 561 C C . PHE A 1 71 ? -8.117 9.149 5.151 1.00 92.12 71 PHE A C 1
ATOM 563 O O . PHE A 1 71 ? -7.394 8.782 4.229 1.00 92.12 71 PHE A O 1
ATOM 570 N N . GLN A 1 72 ? -8.240 10.436 5.496 1.00 92.75 72 GLN A N 1
ATOM 571 C CA . GLN A 1 72 ? -7.630 11.523 4.723 1.00 92.75 72 GLN A CA 1
ATOM 572 C C . GLN A 1 72 ? -6.103 11.442 4.708 1.00 92.75 72 GLN A C 1
ATOM 574 O O . GLN A 1 72 ? -5.485 11.762 3.695 1.00 92.75 72 GLN A O 1
ATOM 579 N N . LYS A 1 73 ? -5.497 10.981 5.807 1.00 94.12 73 LYS A N 1
ATOM 580 C CA . LYS A 1 73 ? -4.048 10.800 5.914 1.00 94.12 73 LYS A CA 1
ATOM 581 C C . LYS A 1 73 ? -3.591 9.672 5.000 1.00 94.12 73 LYS A C 1
ATOM 583 O O . LYS A 1 73 ? -2.698 9.875 4.190 1.00 94.12 73 LYS A O 1
ATOM 588 N N . VAL A 1 74 ? -4.247 8.512 5.085 1.00 94.25 74 VAL A N 1
ATOM 589 C CA . VAL A 1 74 ? -3.911 7.353 4.247 1.00 94.25 74 VAL A CA 1
ATOM 590 C C . VAL A 1 74 ? -4.125 7.677 2.767 1.00 94.25 74 VAL A C 1
ATOM 592 O O . VAL A 1 74 ? -3.251 7.382 1.960 1.00 94.25 74 VAL A O 1
ATOM 595 N N . TRP A 1 75 ? -5.233 8.331 2.407 1.00 94.31 75 TRP A N 1
ATOM 596 C CA . TRP A 1 75 ? -5.493 8.763 1.031 1.00 94.31 75 TRP A CA 1
ATOM 597 C C . TRP A 1 75 ? -4.434 9.748 0.519 1.00 94.31 75 TRP A C 1
ATOM 599 O O . TRP A 1 75 ? -3.865 9.528 -0.547 1.00 94.31 75 TRP A O 1
ATOM 609 N N . SER A 1 76 ? -4.100 10.773 1.311 1.00 94.06 76 SER A N 1
ATOM 610 C CA . SER A 1 76 ? -3.023 11.719 0.981 1.00 94.06 76 SER A CA 1
ATOM 611 C C . SER A 1 76 ? -1.671 11.026 0.826 1.00 94.06 76 SER A C 1
ATOM 613 O O . SER A 1 76 ? -0.884 11.396 -0.033 1.00 94.06 76 SER A O 1
ATOM 615 N N . THR A 1 77 ? -1.379 10.002 1.632 1.00 94.62 77 THR A N 1
ATOM 616 C CA . THR A 1 77 ? -0.149 9.228 1.463 1.00 94.62 77 THR A CA 1
ATOM 617 C C . THR A 1 77 ? -0.149 8.438 0.161 1.00 94.62 77 THR A C 1
ATOM 619 O O . THR A 1 77 ? 0.868 8.430 -0.523 1.00 94.62 77 THR A O 1
ATOM 622 N N . ILE A 1 78 ? -1.258 7.779 -0.185 1.00 94.38 78 ILE A N 1
ATOM 623 C CA . ILE A 1 78 ? -1.370 6.956 -1.398 1.00 94.38 78 ILE A CA 1
ATOM 624 C C . ILE A 1 78 ? -1.029 7.778 -2.649 1.00 94.38 78 ILE A C 1
ATOM 626 O O . ILE A 1 78 ? -0.275 7.309 -3.496 1.00 94.38 78 ILE A O 1
ATOM 630 N N . THR A 1 79 ? -1.504 9.023 -2.735 1.00 93.19 79 THR A N 1
ATOM 631 C CA . THR A 1 79 ? -1.201 9.915 -3.869 1.00 93.19 79 THR A CA 1
ATOM 632 C C . THR A 1 79 ? 0.256 10.391 -3.906 1.00 93.19 79 THR A C 1
ATOM 634 O O . THR A 1 79 ? 0.725 10.850 -4.945 1.00 93.19 79 THR A O 1
ATOM 637 N N . MET A 1 80 ? 0.989 10.270 -2.795 1.00 94.75 80 MET A N 1
ATOM 638 C CA . MET A 1 80 ? 2.403 10.637 -2.684 1.00 94.75 80 MET A CA 1
ATOM 639 C C . MET A 1 80 ? 3.360 9.460 -2.915 1.00 94.75 80 MET A C 1
ATOM 641 O O . MET A 1 80 ? 4.562 9.692 -3.058 1.00 94.75 80 MET A O 1
ATOM 645 N N . VAL A 1 81 ? 2.869 8.215 -2.967 1.00 95.56 81 VAL A N 1
ATOM 646 C CA . VAL A 1 81 ? 3.721 7.047 -3.229 1.00 95.56 81 VAL A CA 1
ATOM 647 C C . VAL A 1 81 ? 4.238 7.112 -4.664 1.00 95.56 81 VAL A C 1
ATOM 649 O O . VAL A 1 81 ? 3.462 7.075 -5.614 1.00 95.56 81 VAL A O 1
ATOM 652 N N . ARG A 1 82 ? 5.564 7.189 -4.819 1.00 93.62 82 ARG A N 1
ATOM 653 C CA . ARG A 1 82 ? 6.224 7.264 -6.136 1.00 93.62 82 ARG A CA 1
ATOM 654 C C . ARG A 1 82 ? 6.817 5.947 -6.607 1.00 93.62 82 ARG A C 1
ATOM 656 O O . ARG A 1 82 ? 7.029 5.773 -7.804 1.00 93.62 82 ARG A O 1
ATOM 663 N N . SER A 1 83 ? 7.131 5.041 -5.687 1.00 92.94 83 SER A N 1
ATOM 664 C CA . SER A 1 83 ? 7.741 3.764 -6.031 1.00 92.94 83 SER A CA 1
ATOM 665 C C . SER A 1 83 ? 7.395 2.655 -5.047 1.00 92.94 83 SER A C 1
ATOM 667 O O . SER A 1 83 ? 7.158 2.887 -3.860 1.00 92.94 83 SER A O 1
ATOM 669 N N . ILE A 1 84 ? 7.410 1.428 -5.564 1.00 93.38 84 ILE A N 1
ATOM 670 C CA . ILE A 1 84 ? 7.373 0.188 -4.789 1.00 93.38 84 ILE A CA 1
ATOM 671 C C . ILE A 1 84 ? 8.625 -0.602 -5.161 1.00 93.38 84 ILE A C 1
ATOM 673 O O . ILE A 1 84 ? 8.794 -1.033 -6.303 1.00 93.38 84 ILE A O 1
ATOM 677 N N . GLY A 1 85 ? 9.544 -0.755 -4.205 1.00 87.44 85 GLY A N 1
ATOM 678 C CA . GLY A 1 85 ? 10.889 -1.244 -4.512 1.00 87.44 85 GLY A CA 1
ATOM 679 C C . GLY A 1 85 ? 11.573 -0.317 -5.523 1.00 87.44 85 GLY A C 1
ATOM 680 O O . GLY A 1 85 ? 11.669 0.885 -5.286 1.00 87.44 85 GLY A O 1
ATOM 681 N N . ASN A 1 86 ? 11.994 -0.869 -6.662 1.00 86.56 86 ASN A N 1
ATOM 682 C CA . ASN A 1 86 ? 12.659 -0.124 -7.739 1.00 86.56 86 ASN A CA 1
ATOM 683 C C . ASN A 1 86 ? 11.730 0.181 -8.931 1.00 86.56 86 ASN A C 1
ATOM 685 O O . ASN A 1 86 ? 12.210 0.551 -9.998 1.00 86.56 86 ASN A O 1
ATOM 689 N N . CYS A 1 87 ? 10.414 0.002 -8.775 1.00 90.38 87 CYS A N 1
ATOM 690 C CA . CYS A 1 87 ? 9.429 0.299 -9.812 1.00 90.38 87 CYS A CA 1
ATOM 691 C C . CYS A 1 87 ? 8.698 1.603 -9.490 1.00 90.38 87 CYS A C 1
ATOM 693 O O . CYS A 1 87 ? 8.215 1.773 -8.369 1.00 90.38 87 CYS A O 1
ATOM 695 N N . LEU A 1 88 ? 8.618 2.511 -10.466 1.00 92.75 88 LEU A N 1
ATOM 696 C CA . LEU A 1 88 ? 7.774 3.700 -10.370 1.00 92.75 88 LEU A CA 1
ATOM 697 C C . LEU A 1 88 ? 6.308 3.289 -10.381 1.00 92.75 88 LEU A C 1
ATOM 699 O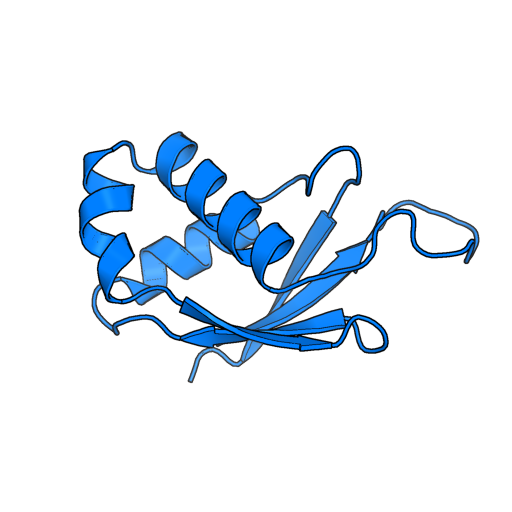 O . LEU A 1 88 ? 5.916 2.433 -11.169 1.00 92.75 88 LEU A O 1
ATOM 703 N N . VAL A 1 89 ? 5.502 3.911 -9.530 1.00 94.38 89 VAL A N 1
ATOM 704 C CA . VAL A 1 89 ? 4.073 3.612 -9.455 1.00 94.38 89 VAL A CA 1
ATOM 705 C C . VAL A 1 89 ? 3.242 4.880 -9.418 1.00 94.38 89 VAL A C 1
ATOM 707 O O . VAL A 1 89 ? 3.703 5.927 -8.962 1.00 94.38 89 VAL A O 1
ATOM 710 N N . LEU A 1 90 ? 1.999 4.762 -9.870 1.00 94.75 90 LEU A N 1
ATOM 711 C CA . LEU A 1 90 ? 0.967 5.767 -9.671 1.00 94.75 90 LEU A CA 1
ATOM 712 C C . LEU A 1 90 ? -0.276 5.083 -9.113 1.00 94.75 90 LEU A C 1
ATOM 714 O O . LEU A 1 90 ? -0.768 4.113 -9.683 1.00 94.75 90 LEU A O 1
ATOM 718 N N . PHE A 1 91 ? -0.797 5.612 -8.013 1.00 94.94 91 PHE A N 1
ATOM 719 C CA . PHE A 1 91 ? -2.054 5.149 -7.446 1.00 94.94 91 PHE A CA 1
ATOM 720 C C . PHE A 1 91 ? -3.212 6.002 -7.945 1.00 94.94 91 PHE A C 1
ATOM 722 O O . PHE A 1 91 ? -3.210 7.224 -7.792 1.00 94.94 91 PHE A O 1
ATOM 729 N N . ASN A 1 92 ? -4.231 5.341 -8.475 1.00 94.62 92 ASN A N 1
ATOM 730 C CA . ASN A 1 92 ? -5.487 5.947 -8.875 1.00 94.62 92 ASN A CA 1
ATOM 731 C C . ASN A 1 92 ? -6.589 5.540 -7.891 1.00 94.62 92 ASN A C 1
ATOM 733 O O . ASN A 1 92 ? -6.846 4.356 -7.678 1.00 94.62 92 ASN A O 1
ATOM 737 N N . ALA A 1 93 ? -7.222 6.518 -7.247 1.00 93.69 93 ALA A N 1
ATOM 738 C CA . ALA A 1 93 ? -8.318 6.258 -6.322 1.00 93.69 93 ALA A CA 1
ATOM 739 C C . ALA A 1 93 ? -9.616 6.065 -7.114 1.00 93.69 93 ALA A C 1
ATOM 741 O O . ALA A 1 93 ? -10.112 7.010 -7.721 1.00 93.69 93 ALA A O 1
ATOM 742 N N . LEU A 1 94 ? -10.162 4.848 -7.088 1.00 94.94 94 LEU A N 1
ATOM 743 C CA . LEU A 1 94 ? -11.402 4.514 -7.792 1.00 94.94 94 LEU A CA 1
ATOM 744 C C . LEU A 1 94 ? -12.631 4.773 -6.924 1.00 94.94 94 LEU A C 1
ATOM 746 O O . LEU A 1 94 ? -13.636 5.282 -7.409 1.00 94.94 94 LEU A O 1
ATOM 750 N N . ASP A 1 95 ? -12.545 4.418 -5.641 1.00 93.44 95 ASP A N 1
ATOM 751 C CA . ASP A 1 95 ? -13.645 4.587 -4.697 1.00 93.44 95 ASP A CA 1
ATOM 752 C C . ASP A 1 95 ? -13.144 4.816 -3.265 1.00 93.44 95 ASP A C 1
ATOM 754 O O . ASP A 1 95 ? -12.163 4.222 -2.799 1.00 93.44 95 ASP A O 1
ATOM 758 N N . LEU A 1 96 ? -13.837 5.697 -2.556 1.00 86.69 96 LEU A N 1
ATOM 759 C CA . LEU A 1 96 ? -13.475 6.232 -1.249 1.00 86.69 96 LEU A CA 1
ATOM 760 C C . LEU A 1 96 ? -14.544 5.975 -0.174 1.00 86.69 96 LEU A C 1
ATOM 762 O O . LEU A 1 96 ? -14.351 6.426 0.955 1.00 86.69 96 LEU A O 1
ATOM 766 N N . SER A 1 97 ? -15.616 5.245 -0.510 1.00 75.50 97 SER A N 1
ATOM 767 C CA . SER A 1 97 ? -16.720 4.894 0.397 1.00 75.50 97 SER A CA 1
ATOM 768 C C . SER A 1 97 ? -16.279 4.243 1.710 1.00 75.50 97 SER A C 1
ATOM 770 O O . SER A 1 97 ? -15.337 3.403 1.663 1.00 75.50 97 SER A O 1
#

Foldseek 3Di:
DKKAKDWQVVDPDPDPGPDQDDQVLVQVLLLVLLCVPVNPVSSVVWVVFWGWDDADSVRRMTDIGTDPVNLVSSVVSLQVRQDRVPIGMGMDDPDSD

InterPro domains:
  IPR002759 RNase P subunit Pop5/Rpp14/Rnp2-like [PF01900] (3-97)
  IPR016819 Ribonuclease P/MRP protein subunit Pop5 [PIRSF023803] (8-94)
  IPR038085 RNase P subunit Pop5/Rpp14/Rnp2-like domain superfamily [G3DSA:3.30.70.3250] (1-97)
  IPR038085 RNase P subunit Pop5/Rpp14/Rnp2-like domain superfamily [SSF160350] (2-97)